Protein AF-A0A396SGP6-F1 (afdb_monomer_lite)

Sequence (60 aa):
MNNKILNFVVLALIISAMVINNLEGIHTFKTIFNSVAMVVLIFISCERLYRYMKRNKKAV

Secondary structure (DSSP, 8-state):
--HHHHHHHHHHHHHHHHHHHHSTT-HHHHHHHHHHHHHHHHHHHHHHHHHHHHHHTT--

Foldseek 3Di:
DPPVVVVVVLVVLVVVLVVVVPDPPPVVVNVVSVVVSVVVVVVSVVVVVVVVVVVVVVVD

pLDDT: mean 84.86, std 9.52, range [47.41, 94.19]

Radius of gyration: 15.33 Å; chains: 1; bounding box: 37×16×42 Å

Organism: NCBI:txid2304605

Structure (mmCIF, N/CA/C/O backbone):
data_AF-A0A396SGP6-F1
#
_entry.id   AF-A0A396SGP6-F1
#
loop_
_atom_site.group_PDB
_atom_site.id
_atom_site.type_symbol
_atom_site.label_atom_id
_atom_site.label_alt_id
_atom_site.label_comp_id
_atom_site.label_asym_id
_atom_site.label_entity_id
_atom_site.label_seq_id
_atom_site.pdbx_PDB_ins_code
_atom_site.Cartn_x
_atom_site.Cartn_y
_atom_site.Cartn_z
_atom_site.occupancy
_atom_site.B_iso_or_equiv
_atom_site.auth_seq_id
_atom_site.auth_comp_id
_atom_site.auth_asym_id
_atom_site.auth_atom_id
_atom_site.pdbx_PDB_model_num
ATOM 1 N N . MET A 1 1 ? -11.678 8.996 9.048 1.00 60.09 1 MET A N 1
ATOM 2 C CA . MET A 1 1 ? -12.066 9.580 7.748 1.00 60.09 1 MET A CA 1
ATOM 3 C C . MET A 1 1 ? -13.573 9.560 7.509 1.00 60.09 1 MET A C 1
ATOM 5 O O . MET A 1 1 ? -14.271 8.705 8.052 1.00 60.09 1 MET A O 1
ATOM 9 N N . ASN A 1 2 ? -14.071 10.506 6.706 1.00 76.38 2 ASN A N 1
ATOM 10 C CA . ASN A 1 2 ? -15.389 10.408 6.076 1.00 76.38 2 ASN A CA 1
ATOM 11 C C . ASN A 1 2 ? -15.374 9.203 5.115 1.00 76.38 2 ASN A C 1
ATOM 13 O O . ASN A 1 2 ? -14.395 9.030 4.386 1.00 76.38 2 ASN A O 1
ATOM 17 N N . ASN A 1 3 ? -16.426 8.379 5.107 1.00 77.50 3 ASN A N 1
ATOM 18 C CA . ASN A 1 3 ? -16.494 7.166 4.283 1.00 77.50 3 ASN A CA 1
ATOM 19 C C . ASN A 1 3 ? -16.215 7.453 2.798 1.00 77.50 3 ASN A C 1
ATOM 21 O O . ASN A 1 3 ? -15.588 6.632 2.137 1.00 77.50 3 ASN A O 1
ATOM 25 N N . LYS A 1 4 ? -16.606 8.637 2.302 1.00 80.81 4 LYS A N 1
ATOM 26 C CA . LYS A 1 4 ? -16.334 9.084 0.926 1.00 80.81 4 LYS A CA 1
ATOM 27 C C . LYS A 1 4 ? -14.835 9.190 0.617 1.00 80.81 4 LYS A C 1
ATOM 29 O O . LYS A 1 4 ? -14.391 8.695 -0.411 1.00 80.81 4 LYS A O 1
ATOM 34 N N . ILE A 1 5 ? -14.058 9.778 1.529 1.00 82.88 5 ILE A N 1
ATOM 35 C CA . ILE A 1 5 ? -12.607 9.969 1.363 1.00 82.88 5 ILE A CA 1
ATOM 36 C C . ILE A 1 5 ? -11.898 8.614 1.393 1.00 82.88 5 ILE A C 1
ATOM 38 O O . ILE A 1 5 ? -11.041 8.344 0.564 1.00 82.88 5 ILE A O 1
ATOM 42 N N . LEU A 1 6 ? -12.291 7.732 2.314 1.00 82.00 6 LEU A N 1
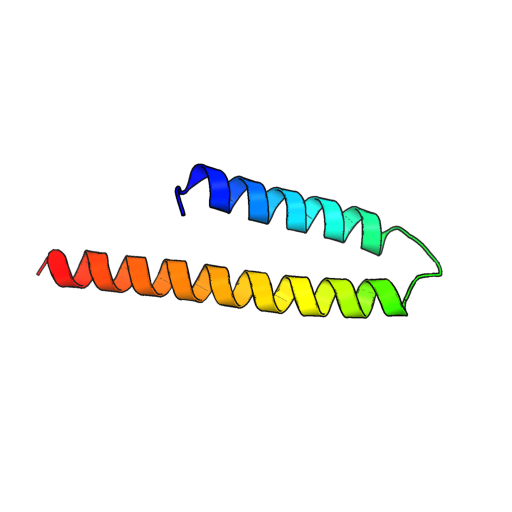ATOM 43 C CA . LEU A 1 6 ? -11.696 6.401 2.419 1.00 82.00 6 LEU A CA 1
ATOM 44 C C . LEU A 1 6 ? -11.986 5.553 1.175 1.00 82.00 6 LEU A C 1
ATOM 46 O O . LEU A 1 6 ? -11.092 4.873 0.687 1.00 82.00 6 LEU A O 1
ATOM 50 N N . ASN A 1 7 ? -13.200 5.640 0.624 1.00 86.06 7 ASN A N 1
ATOM 51 C CA . ASN A 1 7 ? -13.536 4.942 -0.614 1.00 86.06 7 ASN A CA 1
ATOM 52 C C . ASN A 1 7 ? -12.720 5.467 -1.803 1.00 86.06 7 ASN A C 1
ATOM 54 O O . ASN A 1 7 ? -12.215 4.675 -2.588 1.00 86.06 7 ASN A O 1
ATOM 58 N N . PHE A 1 8 ? -12.537 6.788 -1.897 1.00 90.25 8 PHE A N 1
ATOM 59 C CA . PHE A 1 8 ? -11.700 7.403 -2.928 1.00 90.25 8 PHE A CA 1
ATOM 60 C C . PHE A 1 8 ? -10.237 6.952 -2.833 1.00 90.25 8 PHE A C 1
ATOM 62 O O . PHE A 1 8 ? -9.652 6.573 -3.842 1.00 90.25 8 PHE A O 1
ATOM 69 N N . VAL A 1 9 ? -9.665 6.923 -1.623 1.00 87.50 9 VAL A N 1
ATOM 70 C CA . VAL A 1 9 ? -8.286 6.457 -1.395 1.00 87.50 9 VAL A CA 1
ATOM 71 C C . VAL A 1 9 ? -8.121 5.000 -1.820 1.00 87.50 9 VAL A C 1
ATOM 73 O O . VAL A 1 9 ? -7.176 4.684 -2.533 1.00 87.50 9 VAL A O 1
ATOM 76 N N . VAL A 1 10 ? -9.050 4.119 -1.437 1.00 88.31 10 VAL A N 1
ATOM 77 C CA . VAL A 1 10 ? -9.011 2.703 -1.842 1.00 88.31 10 VAL A CA 1
ATOM 78 C C . VAL A 1 10 ? -9.120 2.565 -3.362 1.00 88.31 10 VAL A C 1
ATOM 80 O O . VAL A 1 10 ? -8.361 1.808 -3.960 1.00 88.31 10 VAL A O 1
ATOM 83 N N . LEU A 1 11 ? -10.014 3.325 -3.999 1.00 90.75 11 LEU A N 1
ATOM 84 C CA . LEU A 1 11 ? -10.199 3.288 -5.449 1.00 90.75 11 LEU A CA 1
ATOM 85 C C . LEU A 1 11 ? -8.938 3.753 -6.194 1.00 90.75 11 LEU A C 1
ATOM 87 O O . LEU A 1 11 ? -8.482 3.082 -7.117 1.00 90.75 11 LEU A O 1
ATOM 91 N N . ALA A 1 12 ? -8.332 4.856 -5.747 1.00 91.00 12 ALA A N 1
ATOM 92 C CA . ALA A 1 12 ? -7.077 5.364 -6.292 1.00 91.00 12 ALA A CA 1
ATOM 93 C C . ALA A 1 12 ? -5.931 4.354 -6.121 1.00 91.00 12 ALA A C 1
ATOM 95 O O . ALA A 1 12 ? -5.136 4.168 -7.042 1.00 91.00 12 ALA A O 1
ATOM 96 N N . LEU A 1 13 ? -5.875 3.662 -4.977 1.00 90.12 13 LEU A N 1
ATOM 97 C CA . LEU A 1 13 ? -4.882 2.623 -4.702 1.00 90.12 13 LEU A CA 1
ATOM 98 C C . LEU A 1 13 ? -5.003 1.452 -5.691 1.00 90.12 13 LEU A C 1
ATOM 100 O O . LEU A 1 13 ? -3.997 1.006 -6.234 1.00 90.12 13 LEU A O 1
ATOM 104 N N . ILE A 1 14 ? -6.231 0.993 -5.964 1.00 90.00 14 ILE A N 1
ATOM 105 C CA . ILE A 1 14 ? -6.509 -0.118 -6.891 1.00 90.00 14 ILE A CA 1
ATOM 106 C C . ILE A 1 14 ? -6.142 0.257 -8.329 1.00 90.00 14 ILE A C 1
ATOM 108 O O . ILE A 1 14 ? -5.466 -0.515 -9.009 1.00 90.00 14 ILE A O 1
ATOM 112 N N . ILE A 1 15 ? -6.548 1.446 -8.787 1.00 92.75 15 ILE A N 1
ATOM 113 C CA . ILE A 1 15 ? -6.226 1.924 -10.141 1.00 92.75 15 ILE A CA 1
ATOM 114 C C . ILE A 1 15 ? -4.708 2.045 -10.303 1.00 92.75 15 ILE A C 1
ATOM 116 O O . ILE A 1 15 ? -4.146 1.562 -11.284 1.00 92.75 15 ILE A O 1
ATOM 120 N N . SER A 1 16 ? -4.031 2.622 -9.308 1.00 89.50 16 SER A N 1
ATOM 121 C CA . SER A 1 16 ? -2.571 2.754 -9.312 1.00 89.50 16 SER A CA 1
ATOM 122 C C . SER A 1 16 ? -1.881 1.388 -9.349 1.00 89.50 16 SER A C 1
ATOM 124 O O . SER A 1 16 ? -0.958 1.196 -10.135 1.00 89.50 16 SER A O 1
ATOM 126 N N . ALA A 1 17 ? -2.364 0.410 -8.574 1.00 88.19 17 ALA A N 1
ATOM 127 C CA . ALA A 1 17 ? -1.840 -0.955 -8.586 1.00 88.19 17 ALA A CA 1
ATOM 128 C C . ALA A 1 17 ? -1.989 -1.627 -9.961 1.00 88.19 17 ALA A C 1
ATOM 130 O O . ALA A 1 17 ? -1.056 -2.279 -10.422 1.00 88.19 17 ALA A O 1
ATOM 131 N N . MET A 1 18 ? -3.131 -1.449 -10.639 1.00 88.56 18 MET A N 1
ATOM 132 C CA . MET A 1 18 ? -3.345 -1.974 -11.994 1.00 88.56 18 MET A CA 1
ATOM 133 C C . MET A 1 18 ? -2.366 -1.373 -13.006 1.00 88.56 18 MET A C 1
ATOM 135 O O . MET A 1 18 ? -1.749 -2.113 -13.770 1.00 88.56 18 MET A O 1
ATOM 139 N N . VAL A 1 19 ? -2.192 -0.047 -12.992 1.00 89.62 19 VAL A N 1
ATOM 140 C CA . VAL A 1 19 ? -1.251 0.642 -13.891 1.00 89.62 19 VAL A CA 1
ATOM 141 C C . VAL A 1 19 ? 0.173 0.156 -13.642 1.00 89.62 19 VAL A C 1
ATOM 143 O O . VAL A 1 19 ? 0.876 -0.218 -14.578 1.00 89.62 19 VAL A O 1
ATOM 146 N N . ILE A 1 20 ? 0.581 0.102 -12.375 1.00 87.94 20 ILE A N 1
ATOM 147 C CA . ILE A 1 20 ? 1.928 -0.311 -11.987 1.00 87.94 20 ILE A CA 1
ATOM 148 C C . ILE A 1 20 ? 2.184 -1.765 -12.363 1.00 87.94 20 ILE A C 1
ATOM 150 O O . ILE A 1 20 ? 3.253 -2.062 -12.884 1.00 87.94 20 ILE A O 1
ATOM 154 N N . ASN A 1 21 ? 1.210 -2.659 -12.178 1.00 85.19 21 ASN A N 1
ATOM 155 C CA . ASN A 1 21 ? 1.345 -4.065 -12.554 1.00 85.19 21 ASN A CA 1
ATOM 156 C C . ASN A 1 21 ? 1.466 -4.281 -14.067 1.00 85.19 21 ASN A C 1
ATOM 158 O O . ASN A 1 21 ? 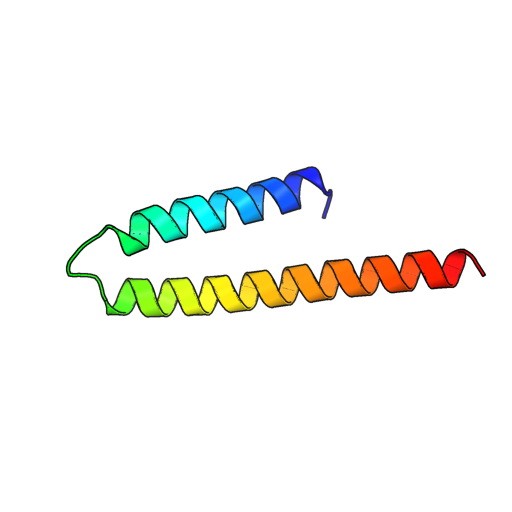2.189 -5.196 -14.466 1.00 85.19 21 ASN A O 1
ATOM 162 N N . ASN A 1 22 ? 0.844 -3.431 -14.887 1.00 86.44 22 ASN A N 1
ATOM 163 C CA . ASN A 1 22 ? 0.934 -3.492 -16.349 1.00 86.44 22 ASN A CA 1
ATOM 164 C C . ASN A 1 22 ? 2.219 -2.877 -16.927 1.00 86.44 22 ASN A C 1
ATOM 166 O O . ASN A 1 22 ? 2.513 -3.087 -18.099 1.00 86.44 22 ASN A O 1
ATOM 170 N N . LEU A 1 23 ? 3.006 -2.141 -16.138 1.00 86.69 23 LEU A N 1
ATOM 171 C CA . LEU A 1 23 ? 4.306 -1.637 -16.585 1.00 86.69 23 LEU A CA 1
ATOM 172 C C . LEU A 1 23 ? 5.344 -2.767 -16.558 1.00 86.69 23 LEU A C 1
ATOM 174 O O . LEU A 1 23 ? 5.710 -3.272 -15.494 1.00 86.69 23 LEU A O 1
ATOM 178 N N . GLU A 1 24 ? 5.822 -3.200 -17.719 1.00 82.38 24 GLU A N 1
ATOM 179 C CA . GLU A 1 24 ? 6.902 -4.187 -17.813 1.00 82.38 24 GLU A CA 1
ATOM 180 C C . GLU A 1 24 ? 8.253 -3.597 -17.375 1.00 82.38 24 GLU A C 1
ATOM 182 O O . GLU A 1 24 ? 8.488 -2.393 -17.446 1.00 82.38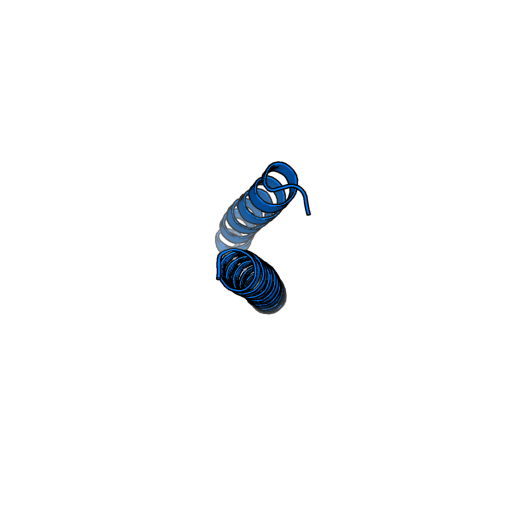 24 GLU A O 1
ATOM 187 N N . GLY A 1 25 ? 9.144 -4.445 -16.854 1.00 80.88 25 GLY A N 1
ATOM 188 C CA . GLY A 1 25 ? 10.514 -4.062 -16.486 1.00 80.88 25 GLY A CA 1
ATOM 189 C C . GLY A 1 25 ? 10.695 -3.384 -15.120 1.00 80.88 25 GLY A C 1
ATOM 190 O O . GLY A 1 25 ? 11.819 -3.315 -14.632 1.00 80.88 25 GLY A O 1
ATOM 191 N N . ILE A 1 26 ? 9.625 -2.949 -14.440 1.00 87.25 26 ILE A N 1
ATOM 192 C CA . ILE A 1 26 ? 9.725 -2.197 -13.169 1.00 87.25 26 ILE A CA 1
ATOM 193 C C . ILE A 1 26 ? 9.446 -3.064 -11.924 1.00 87.25 26 ILE A C 1
ATOM 195 O O . ILE A 1 26 ? 8.662 -2.702 -11.045 1.0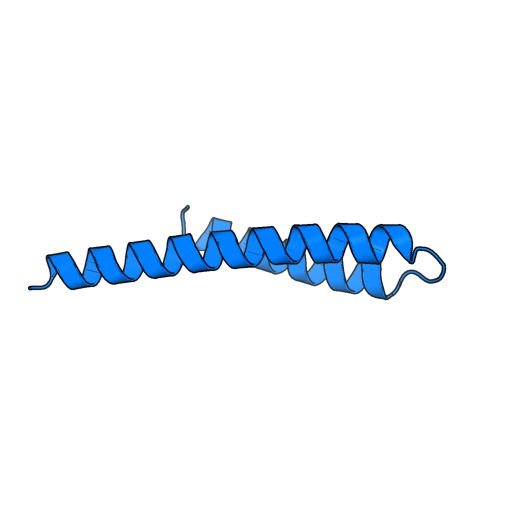0 87.25 26 ILE A O 1
ATOM 199 N N . HIS A 1 27 ? 10.082 -4.235 -11.827 1.00 83.31 27 HIS A N 1
ATOM 200 C CA . HIS A 1 27 ? 9.807 -5.216 -10.762 1.00 83.31 27 HIS A CA 1
ATOM 201 C C . HIS A 1 27 ? 10.022 -4.672 -9.342 1.00 83.31 27 HIS A C 1
ATOM 203 O O . HIS A 1 27 ? 9.157 -4.844 -8.486 1.00 83.31 27 HIS A O 1
ATOM 209 N N . THR A 1 28 ? 11.125 -3.967 -9.085 1.00 86.81 28 THR A N 1
ATOM 210 C CA . THR A 1 28 ? 11.421 -3.411 -7.753 1.00 86.81 28 THR A CA 1
ATOM 211 C C . THR A 1 28 ? 10.360 -2.404 -7.311 1.00 86.81 28 THR A C 1
ATOM 213 O O . THR A 1 28 ? 9.920 -2.424 -6.162 1.00 86.81 28 THR A O 1
ATOM 216 N N . PHE A 1 29 ? 9.892 -1.561 -8.235 1.00 86.44 29 PHE A N 1
ATOM 217 C CA . PHE A 1 29 ? 8.847 -0.581 -7.949 1.00 86.44 29 PHE A CA 1
ATOM 218 C C . PHE A 1 29 ? 7.500 -1.252 -7.672 1.00 86.44 29 PHE A C 1
ATOM 220 O O . PHE A 1 29 ? 6.839 -0.879 -6.707 1.00 86.44 29 PHE A O 1
ATOM 227 N N . LYS A 1 30 ? 7.126 -2.289 -8.442 1.00 88.62 30 LYS A N 1
ATOM 228 C CA . LYS A 1 30 ? 5.930 -3.109 -8.166 1.00 88.62 30 LYS A CA 1
ATOM 229 C C . LYS A 1 30 ? 5.967 -3.679 -6.751 1.00 88.62 30 LYS A C 1
ATOM 231 O O . LYS A 1 30 ? 4.987 -3.565 -6.020 1.00 88.62 30 LYS A O 1
ATOM 236 N N . THR A 1 31 ? 7.100 -4.250 -6.346 1.00 89.75 31 THR A N 1
ATOM 237 C CA . THR A 1 31 ? 7.260 -4.858 -5.018 1.00 89.75 31 THR A CA 1
ATOM 238 C C . THR A 1 31 ? 7.136 -3.830 -3.894 1.00 89.75 31 THR A C 1
ATOM 240 O O . THR A 1 31 ? 6.420 -4.071 -2.917 1.00 89.75 31 THR A O 1
ATOM 243 N N . ILE A 1 32 ? 7.784 -2.668 -4.035 1.00 91.50 32 ILE A N 1
ATOM 244 C CA . ILE A 1 32 ? 7.686 -1.576 -3.054 1.00 91.50 32 ILE A CA 1
ATOM 245 C C . ILE A 1 32 ? 6.246 -1.065 -2.988 1.00 91.50 32 ILE A C 1
ATOM 247 O O . ILE A 1 32 ? 5.679 -0.959 -1.901 1.00 91.50 32 ILE A O 1
ATOM 251 N N . PHE A 1 33 ? 5.632 -0.806 -4.144 1.00 90.81 33 PHE A N 1
ATOM 252 C CA . PHE A 1 33 ? 4.271 -0.295 -4.220 1.00 90.81 33 PHE A CA 1
ATOM 253 C C . PHE A 1 33 ? 3.267 -1.263 -3.587 1.00 90.81 33 PHE A C 1
ATOM 255 O O . PHE A 1 33 ? 2.469 -0.845 -2.752 1.00 90.81 33 PHE A O 1
ATOM 262 N N . ASN A 1 34 ? 3.342 -2.558 -3.908 1.00 89.06 34 ASN A N 1
ATOM 263 C CA . ASN A 1 34 ? 2.483 -3.573 -3.297 1.00 89.06 34 ASN A CA 1
ATOM 264 C C . ASN A 1 34 ? 2.682 -3.666 -1.781 1.00 89.06 34 ASN A C 1
ATOM 266 O O . ASN A 1 34 ? 1.697 -3.774 -1.054 1.00 89.06 34 ASN A O 1
ATOM 270 N N . SER A 1 35 ? 3.921 -3.582 -1.289 1.00 91.81 35 SER A N 1
ATOM 271 C CA . SER A 1 35 ? 4.187 -3.605 0.156 1.00 91.81 35 SER A CA 1
ATOM 272 C C . SER A 1 35 ? 3.536 -2.411 0.861 1.00 91.81 35 SER A C 1
ATOM 274 O O . SER A 1 35 ? 2.851 -2.580 1.869 1.00 91.81 35 SER A O 1
ATOM 276 N N . VAL A 1 36 ? 3.669 -1.208 0.293 1.00 90.69 36 VAL A N 1
ATOM 277 C CA . VAL A 1 36 ? 3.016 0.005 0.812 1.00 90.69 36 VAL A CA 1
ATOM 278 C C . VAL A 1 36 ? 1.494 -0.120 0.744 1.00 90.69 36 VAL A C 1
ATOM 280 O O . VAL A 1 36 ? 0.808 0.157 1.728 1.00 90.69 36 VAL A O 1
ATOM 283 N N . ALA A 1 37 ? 0.955 -0.584 -0.385 1.00 90.75 37 ALA A N 1
ATOM 284 C CA . ALA A 1 37 ? -0.476 -0.797 -0.570 1.00 90.75 37 ALA A CA 1
ATOM 285 C C . ALA A 1 37 ? -1.044 -1.766 0.479 1.00 90.75 37 ALA A C 1
ATOM 287 O O . ALA A 1 37 ? -2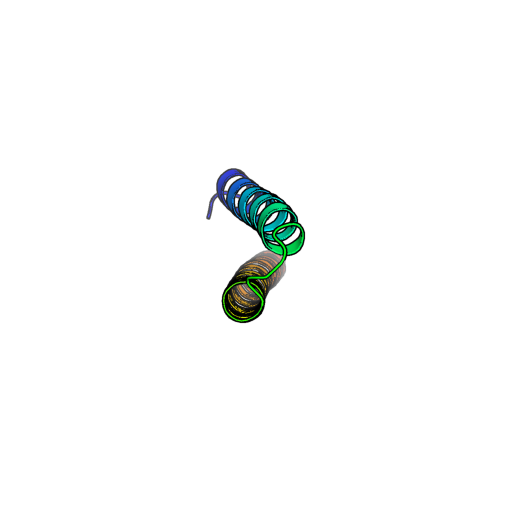.100 -1.506 1.056 1.00 90.75 37 ALA A O 1
ATOM 288 N N . MET A 1 38 ? -0.316 -2.842 0.786 1.00 92.19 38 MET A N 1
ATOM 289 C CA . MET A 1 38 ? -0.705 -3.819 1.799 1.00 92.19 38 MET A CA 1
ATOM 290 C C . MET A 1 38 ? -0.776 -3.191 3.196 1.00 92.19 38 MET A C 1
ATOM 292 O O . MET A 1 38 ? -1.776 -3.361 3.893 1.00 92.19 38 MET A O 1
ATOM 296 N N . VAL A 1 39 ? 0.229 -2.398 3.585 1.00 94.19 39 VAL A N 1
ATOM 297 C CA . VAL A 1 39 ? 0.236 -1.678 4.872 1.00 94.19 39 VAL A CA 1
ATOM 298 C C . VAL A 1 39 ? -0.946 -0.710 4.971 1.00 94.19 39 VAL A C 1
ATOM 300 O O . VAL A 1 39 ? -1.641 -0.687 5.989 1.00 94.19 39 VAL A O 1
ATOM 303 N N . VAL A 1 40 ? -1.227 0.047 3.905 1.00 90.31 40 VAL A N 1
ATOM 304 C CA . VAL A 1 40 ? -2.364 0.982 3.857 1.00 90.31 40 VAL A CA 1
ATOM 305 C C . VAL A 1 40 ? -3.695 0.242 4.022 1.00 90.31 40 VAL A C 1
ATOM 307 O O . VAL A 1 40 ? -4.547 0.675 4.800 1.00 90.31 40 VAL A O 1
ATOM 310 N N . LEU A 1 41 ? -3.874 -0.896 3.346 1.00 90.44 41 LEU A N 1
ATOM 311 C CA . LEU A 1 41 ? -5.088 -1.709 3.455 1.00 90.44 41 LEU A CA 1
ATOM 312 C C . LEU A 1 41 ? -5.273 -2.305 4.855 1.00 90.44 41 LEU A C 1
ATOM 314 O O . LEU A 1 41 ? -6.394 -2.298 5.372 1.00 90.44 41 LEU A O 1
ATOM 318 N N . ILE A 1 42 ? -4.196 -2.772 5.492 1.00 92.88 42 ILE A N 1
ATOM 319 C CA . ILE A 1 42 ? -4.232 -3.262 6.878 1.00 92.88 42 ILE A CA 1
ATOM 320 C C . ILE A 1 42 ? -4.660 -2.131 7.814 1.00 92.88 42 ILE A C 1
ATOM 322 O O . ILE A 1 42 ? -5.576 -2.308 8.618 1.00 92.88 42 ILE A O 1
ATOM 326 N N . PHE A 1 43 ? -4.066 -0.945 7.672 1.00 91.12 43 PHE A N 1
ATOM 327 C CA . PHE A 1 43 ? -4.378 0.200 8.523 1.00 91.12 43 PHE A CA 1
ATOM 328 C C . PHE A 1 43 ? -5.844 0.639 8.388 1.00 91.12 43 PHE A C 1
ATOM 330 O O . PHE A 1 43 ? -6.542 0.825 9.388 1.00 91.12 43 PHE A O 1
ATOM 337 N N . ILE A 1 44 ? -6.346 0.720 7.151 1.00 89.12 44 ILE A N 1
ATOM 338 C CA . ILE A 1 44 ? -7.756 1.005 6.847 1.00 89.12 44 ILE A CA 1
ATOM 339 C C . ILE A 1 44 ? -8.682 -0.048 7.468 1.00 89.12 44 ILE A C 1
ATOM 341 O O . ILE A 1 44 ? -9.726 0.294 8.034 1.00 89.12 44 ILE A O 1
ATOM 345 N N . SER A 1 45 ? -8.310 -1.324 7.369 1.00 88.12 45 SER A N 1
ATOM 346 C CA . SER A 1 45 ? -9.095 -2.435 7.913 1.00 88.12 45 SER A CA 1
ATOM 347 C C . SER A 1 45 ? -9.171 -2.360 9.435 1.00 88.12 45 SER A C 1
ATOM 349 O O . SER A 1 45 ? -10.269 -2.423 9.989 1.00 88.12 45 SER A O 1
ATOM 351 N N . CYS A 1 46 ? -8.044 -2.116 10.108 1.00 90.81 46 CYS A N 1
ATOM 352 C CA . CYS A 1 46 ? -7.989 -1.891 11.551 1.00 90.81 46 CYS A CA 1
ATOM 353 C C . CYS A 1 46 ? -8.844 -0.690 11.977 1.00 90.81 46 CYS A C 1
ATOM 355 O O . CYS A 1 46 ? -9.616 -0.796 12.931 1.00 90.81 46 CYS A O 1
ATOM 357 N N . GLU A 1 47 ? -8.775 0.438 11.258 1.00 88.00 47 GLU A N 1
ATOM 358 C CA . GLU A 1 47 ? -9.590 1.619 11.571 1.00 88.00 47 GLU A CA 1
ATOM 359 C C . GLU A 1 47 ? -11.091 1.315 11.441 1.00 88.00 47 GLU A C 1
ATOM 361 O O . GLU A 1 47 ? -11.890 1.689 12.309 1.00 88.00 47 GLU A O 1
ATOM 366 N N . ARG A 1 48 ? -11.497 0.615 10.372 1.00 85.94 48 ARG A N 1
ATOM 367 C CA . ARG A 1 48 ? -12.894 0.203 10.173 1.00 85.94 48 ARG A CA 1
ATOM 368 C C . ARG A 1 48 ? -13.362 -0.755 11.260 1.00 85.94 48 ARG A C 1
ATOM 370 O O . ARG A 1 48 ? -14.448 -0.551 11.801 1.00 85.94 48 ARG A O 1
ATOM 377 N N . LEU A 1 49 ? -12.551 -1.753 11.599 1.00 88.81 49 LEU A N 1
ATOM 378 C CA . LEU A 1 49 ? -12.884 -2.761 12.601 1.00 88.81 49 LEU A CA 1
ATOM 379 C C . LEU A 1 49 ? -13.003 -2.131 13.994 1.00 88.81 49 LEU A C 1
ATOM 381 O O . LEU A 1 49 ? -13.991 -2.352 14.691 1.00 88.81 49 LEU A O 1
ATOM 385 N N . TYR A 1 50 ? -12.082 -1.230 14.347 1.00 88.69 50 TYR A N 1
ATOM 386 C CA . TYR A 1 50 ? -12.145 -0.456 15.586 1.00 88.69 50 TYR A CA 1
ATOM 387 C C . TYR A 1 50 ? -13.404 0.419 15.662 1.00 88.69 50 TYR A C 1
ATOM 389 O O . TYR A 1 50 ? -14.102 0.431 16.679 1.00 88.69 50 TYR A O 1
ATOM 397 N N . ARG A 1 51 ? -13.748 1.134 14.580 1.00 85.94 51 ARG A N 1
ATOM 398 C CA . ARG A 1 51 ? -14.991 1.926 14.519 1.00 85.94 51 ARG A CA 1
ATOM 399 C C . ARG A 1 51 ? -16.232 1.052 14.655 1.00 85.94 51 ARG A C 1
ATOM 401 O O . ARG A 1 51 ? -17.176 1.468 15.324 1.00 85.94 51 ARG A O 1
ATOM 408 N N . TYR A 1 52 ? -16.242 -0.117 14.020 1.00 85.94 52 TYR A N 1
ATOM 409 C CA . TYR A 1 52 ? -17.352 -1.059 14.087 1.00 85.94 52 TYR A CA 1
ATOM 410 C C . TYR A 1 52 ? -17.544 -1.581 15.515 1.00 85.94 52 TYR A C 1
ATOM 4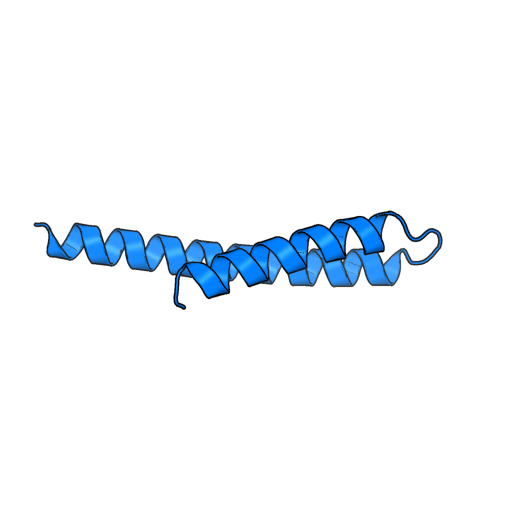12 O O . TYR A 1 52 ? -18.629 -1.439 16.078 1.00 85.94 52 TYR A O 1
ATOM 420 N N . MET A 1 53 ? -16.468 -2.050 16.156 1.00 87.06 53 MET A N 1
ATOM 421 C CA . MET A 1 53 ? -16.492 -2.466 17.561 1.00 87.06 53 MET A CA 1
ATOM 422 C C . MET A 1 53 ? -16.957 -1.336 18.484 1.00 87.06 53 MET A C 1
ATOM 424 O O . MET A 1 53 ? -17.811 -1.552 19.339 1.00 87.06 53 MET A O 1
ATOM 428 N N . LYS A 1 54 ? -16.454 -0.108 18.294 1.00 85.00 54 LYS A N 1
ATOM 429 C CA . LYS A 1 54 ? -16.853 1.056 19.100 1.00 85.00 54 LYS A CA 1
ATOM 430 C C . LYS A 1 54 ? -18.332 1.422 18.933 1.00 85.00 54 LYS A C 1
ATOM 432 O O . LYS A 1 54 ? -18.937 1.893 19.892 1.00 85.00 54 LYS A O 1
ATOM 437 N N . ARG A 1 55 ? -18.913 1.238 17.742 1.00 80.50 55 ARG A N 1
ATOM 438 C CA . ARG A 1 55 ? -20.350 1.457 17.503 1.00 80.50 55 ARG A CA 1
ATOM 439 C C . ARG A 1 55 ? -21.200 0.385 18.179 1.00 80.50 55 ARG A C 1
ATOM 441 O O . ARG A 1 55 ? -22.148 0.744 18.862 1.00 80.50 55 ARG A O 1
ATOM 448 N N . ASN A 1 56 ? -20.811 -0.885 18.078 1.00 75.19 56 ASN A N 1
ATOM 449 C CA . ASN A 1 56 ? -21.532 -1.975 18.742 1.00 75.19 56 ASN A CA 1
ATOM 450 C C . ASN A 1 56 ? -21.449 -1.882 20.271 1.00 75.19 56 ASN A C 1
ATOM 452 O O . ASN A 1 56 ? -22.429 -2.145 20.950 1.00 75.19 56 ASN A O 1
ATOM 456 N N . LYS A 1 57 ? -20.323 -1.411 20.821 1.00 63.44 57 LYS A N 1
ATOM 457 C CA . LYS A 1 57 ? -20.153 -1.202 22.269 1.00 63.44 57 LYS A CA 1
ATOM 458 C C . LYS A 1 57 ? -20.941 -0.008 22.835 1.00 63.44 57 LYS A C 1
ATOM 460 O O . LYS A 1 57 ? -20.974 0.159 24.043 1.00 63.44 57 LYS A O 1
ATOM 465 N N . LYS A 1 58 ? -21.507 0.853 21.980 1.00 58.12 58 LYS A N 1
ATOM 466 C CA . LYS A 1 58 ? -22.408 1.956 22.368 1.00 58.12 58 LYS A CA 1
ATOM 467 C C . LYS A 1 58 ? -23.892 1.615 22.181 1.00 58.12 58 LYS A C 1
ATOM 469 O O . LYS A 1 58 ? -24.732 2.432 22.538 1.00 58.12 58 LYS A O 1
ATOM 474 N N . ALA A 1 59 ? -24.194 0.481 21.551 1.00 53.97 59 ALA A N 1
ATOM 475 C CA . ALA A 1 59 ? -25.555 0.013 21.294 1.00 53.97 59 ALA A CA 1
ATOM 476 C C . ALA A 1 59 ? -26.045 -1.008 22.344 1.00 53.97 59 ALA A C 1
ATOM 478 O O . ALA A 1 59 ? -27.184 -1.455 22.254 1.00 53.97 59 ALA A O 1
ATOM 479 N N . VAL A 1 60 ? -25.183 -1.360 23.306 1.00 47.41 60 VAL A N 1
ATOM 480 C CA . VAL A 1 60 ? -25.469 -2.143 24.520 1.00 47.41 60 VAL A CA 1
ATOM 481 C C . VAL A 1 60 ? -25.312 -1.209 25.708 1.00 47.41 60 VAL A C 1
ATOM 483 O O . VAL A 1 60 ? -26.159 -1.278 26.618 1.00 47.41 60 VAL A O 1
#